Protein AF-A0A537AZK7-F1 (afdb_monomer_lite)

pLDDT: mean 87.17, std 10.09, range [50.41, 95.31]

Sequence (59 aa):
CGTNCDLLRTFRDSCGAVAARPKRVASDTGASREIAEAKALRKCGDNCKIAVWACTSEK

Foldseek 3Di:
DDPDDDDQDDDACWKKWWWDDPVDIFIATDNDQVRRQVVNDVVRDPPIDTPDMDGHHDD

Radius of gyration: 11.54 Å; chains: 1; bounding box: 26×29×24 Å

Structure (mmCIF, N/CA/C/O backbone):
data_AF-A0A537AZK7-F1
#
_entry.id   AF-A0A537AZK7-F1
#
loop_
_atom_site.group_PDB
_atom_site.id
_atom_site.type_symbol
_atom_site.label_atom_id
_atom_site.label_alt_id
_atom_site.label_comp_id
_atom_site.label_asym_id
_atom_site.label_entity_id
_atom_site.label_seq_id
_atom_site.pdbx_PDB_ins_code
_atom_site.Cartn_x
_atom_site.Cartn_y
_atom_site.Cartn_z
_atom_site.occupancy
_atom_site.B_iso_or_equiv
_atom_site.auth_seq_id
_atom_site.auth_comp_id
_atom_site.auth_asym_id
_atom_site.auth_atom_id
_atom_site.pdbx_PDB_model_num
ATOM 1 N N . CYS A 1 1 ? -4.640 -15.658 5.033 1.00 51.84 1 CYS A N 1
ATOM 2 C CA . CYS A 1 1 ? -5.732 -15.010 4.282 1.00 51.84 1 CYS A CA 1
ATOM 3 C C . CYS A 1 1 ? -6.947 -15.928 4.301 1.00 51.84 1 CYS A C 1
ATOM 5 O O . CYS A 1 1 ? -6.783 -17.092 3.965 1.00 51.84 1 CYS A O 1
ATOM 7 N N . GLY A 1 2 ? -8.095 -15.463 4.807 1.00 69.50 2 GLY A N 1
ATOM 8 C CA . GLY A 1 2 ? -9.342 -16.244 4.871 1.00 69.50 2 GLY A CA 1
ATOM 9 C C . GLY A 1 2 ? -10.099 -16.271 3.535 1.00 69.50 2 GLY A C 1
ATOM 10 O O . GLY A 1 2 ? -9.543 -15.914 2.502 1.00 69.50 2 GLY A O 1
ATOM 11 N N . THR A 1 3 ? -11.374 -16.662 3.556 1.00 71.94 3 THR A N 1
ATOM 12 C CA . THR A 1 3 ? -12.231 -16.843 2.364 1.00 71.94 3 THR A CA 1
ATOM 13 C C . THR A 1 3 ? -12.716 -15.551 1.693 1.00 71.94 3 THR A C 1
ATOM 15 O O . THR A 1 3 ? -13.119 -15.606 0.538 1.00 71.94 3 THR A O 1
ATOM 18 N N . ASN A 1 4 ? -12.631 -14.394 2.360 1.00 72.75 4 ASN A N 1
ATOM 19 C CA . ASN A 1 4 ? -12.973 -13.085 1.790 1.00 72.75 4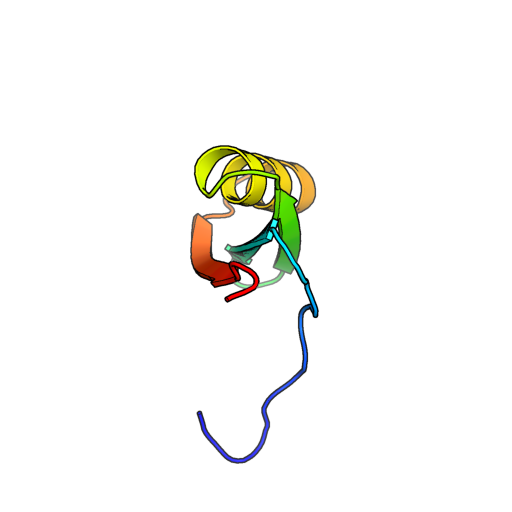 ASN A CA 1
ATOM 20 C C . ASN A 1 4 ? -11.708 -12.231 1.688 1.00 72.75 4 ASN A C 1
ATOM 22 O O . ASN A 1 4 ? -11.304 -11.587 2.657 1.00 72.75 4 ASN A O 1
ATOM 26 N N . CYS A 1 5 ? -11.047 -12.287 0.535 1.00 75.69 5 CYS A N 1
ATOM 27 C CA . CYS A 1 5 ? -9.872 -11.476 0.241 1.00 75.69 5 CYS A CA 1
ATOM 28 C C . CYS A 1 5 ? -10.186 -10.544 -0.922 1.00 75.69 5 CYS A C 1
ATOM 30 O O . CYS A 1 5 ? -10.470 -11.013 -2.022 1.00 75.69 5 CYS A O 1
ATOM 32 N N . ASP A 1 6 ? -10.077 -9.241 -0.684 1.00 79.38 6 ASP A N 1
ATOM 33 C CA . ASP A 1 6 ? -10.231 -8.233 -1.727 1.00 79.38 6 ASP A CA 1
ATOM 34 C C . ASP A 1 6 ? -8.878 -7.900 -2.362 1.00 79.38 6 ASP A C 1
ATOM 36 O O . ASP A 1 6 ? -7.872 -7.684 -1.676 1.00 79.38 6 ASP A O 1
ATOM 40 N N . LEU A 1 7 ? -8.849 -7.825 -3.693 1.00 80.12 7 LEU A N 1
ATOM 41 C CA . LEU A 1 7 ? -7.674 -7.366 -4.424 1.00 80.12 7 LEU A CA 1
ATOM 42 C C . LEU A 1 7 ? -7.537 -5.845 -4.275 1.00 80.12 7 LEU A C 1
ATOM 44 O O . LEU A 1 7 ? -8.269 -5.078 -4.895 1.00 80.12 7 LEU A O 1
ATOM 48 N N . LEU A 1 8 ? -6.560 -5.403 -3.481 1.00 80.31 8 LEU A N 1
ATOM 49 C CA . LEU A 1 8 ? -6.318 -3.973 -3.251 1.00 80.31 8 LEU A CA 1
ATOM 50 C C . LEU A 1 8 ? -5.485 -3.300 -4.351 1.00 80.31 8 LEU A C 1
ATOM 52 O O . LEU A 1 8 ? -5.675 -2.113 -4.626 1.00 80.31 8 LEU A O 1
ATOM 56 N N . ARG A 1 9 ? -4.504 -4.006 -4.929 1.00 77.81 9 ARG A N 1
ATOM 57 C CA . ARG A 1 9 ? -3.638 -3.481 -5.998 1.00 77.81 9 ARG A CA 1
ATOM 58 C C . ARG A 1 9 ? -2.850 -4.604 -6.675 1.00 77.81 9 ARG A C 1
ATOM 60 O O . ARG A 1 9 ? -2.319 -5.471 -5.990 1.00 77.81 9 ARG A O 1
ATOM 67 N N . THR A 1 10 ? -2.683 -4.495 -7.990 1.00 82.62 10 THR A N 1
ATOM 68 C CA . THR A 1 10 ? -1.698 -5.258 -8.772 1.00 82.62 10 THR A CA 1
ATOM 69 C C . THR A 1 10 ? -0.577 -4.319 -9.211 1.00 82.62 10 THR A C 1
ATOM 71 O O . THR A 1 10 ? -0.847 -3.175 -9.588 1.00 82.62 10 THR A O 1
ATOM 74 N N . PHE A 1 11 ? 0.671 -4.779 -9.149 1.00 82.50 11 PHE A N 1
ATOM 75 C CA . PHE A 1 11 ? 1.851 -4.035 -9.587 1.00 82.50 11 PHE A CA 1
ATOM 76 C C . PHE A 1 11 ? 2.916 -4.994 -10.140 1.00 82.50 11 PHE A C 1
ATOM 78 O O . PHE A 1 11 ? 2.923 -6.171 -9.786 1.00 82.50 11 PHE A O 1
ATOM 85 N N . ARG A 1 12 ? 3.756 -4.495 -11.052 1.00 83.56 12 ARG A N 1
ATOM 86 C CA . ARG A 1 12 ? 4.851 -5.218 -11.725 1.00 83.56 12 ARG A CA 1
ATOM 87 C C . ARG A 1 12 ? 6.070 -4.296 -11.754 1.00 83.56 12 ARG A C 1
ATOM 89 O O . ARG A 1 12 ? 5.879 -3.077 -11.808 1.00 83.56 12 ARG A O 1
ATOM 96 N N . ASP A 1 13 ? 7.273 -4.855 -11.637 1.00 85.25 13 ASP A N 1
ATOM 97 C CA . ASP A 1 13 ? 8.558 -4.125 -11.666 1.00 85.25 13 ASP A CA 1
ATOM 98 C C . ASP A 1 13 ? 8.617 -2.907 -10.747 1.00 85.25 13 ASP A C 1
ATOM 100 O O . ASP A 1 13 ? 9.189 -1.862 -11.053 1.00 85.25 13 ASP A O 1
ATOM 104 N N . SER A 1 14 ? 7.937 -3.016 -9.612 1.00 89.50 14 SER A N 1
ATOM 105 C CA . SER A 1 14 ? 7.784 -1.933 -8.658 1.00 89.50 14 SER A CA 1
ATOM 106 C C . SER A 1 14 ? 7.476 -2.475 -7.269 1.00 89.50 14 SER A C 1
ATOM 108 O O . SER A 1 14 ? 7.233 -3.667 -7.063 1.00 89.50 14 SER A O 1
ATOM 110 N N . CYS A 1 15 ? 7.486 -1.575 -6.296 1.00 91.94 15 CYS A N 1
ATOM 111 C CA . CYS A 1 15 ? 6.979 -1.822 -4.963 1.00 91.94 15 CYS A CA 1
ATOM 112 C C . CYS A 1 15 ? 5.564 -1.269 -4.826 1.00 91.94 15 CYS A C 1
ATOM 114 O O . CYS A 1 15 ? 5.270 -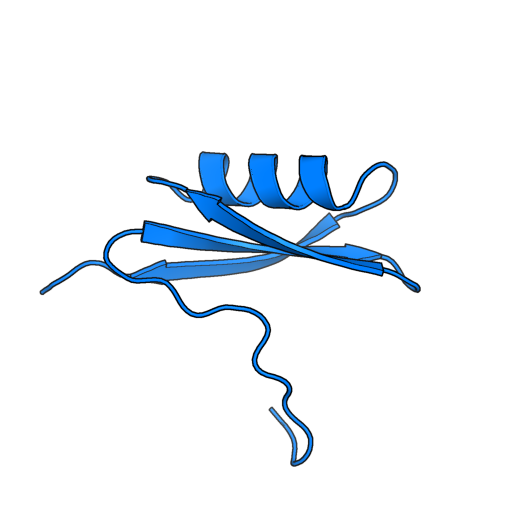0.172 -5.295 1.00 91.94 15 CYS A O 1
ATOM 116 N N . GLY A 1 16 ? 4.691 -2.007 -4.152 1.00 93.00 16 GLY A N 1
ATOM 117 C CA . GLY A 1 16 ? 3.373 -1.566 -3.723 1.00 93.00 16 GLY A CA 1
ATOM 118 C C . GLY A 1 16 ? 3.311 -1.473 -2.205 1.00 93.00 16 GLY A C 1
ATOM 119 O O . GLY A 1 16 ? 3.863 -2.316 -1.501 1.00 93.00 16 GLY A O 1
ATOM 120 N N . ALA A 1 17 ? 2.613 -0.465 -1.693 1.00 95.00 17 ALA A N 1
ATOM 121 C CA . ALA A 1 17 ? 2.328 -0.327 -0.272 1.00 95.00 17 ALA A CA 1
ATOM 122 C C . ALA A 1 17 ? 0.854 -0.003 -0.040 1.00 95.00 17 ALA A C 1
ATOM 124 O O . ALA A 1 17 ? 0.191 0.636 -0.862 1.00 95.00 17 ALA A O 1
ATOM 125 N N . VAL A 1 18 ? 0.349 -0.441 1.108 1.00 94.19 18 VAL A N 1
ATOM 126 C CA . VAL A 1 18 ? -1.003 -0.181 1.586 1.00 94.19 18 VAL A CA 1
ATOM 127 C C . VAL A 1 18 ? -0.904 0.537 2.923 1.00 94.19 18 VAL A C 1
ATOM 129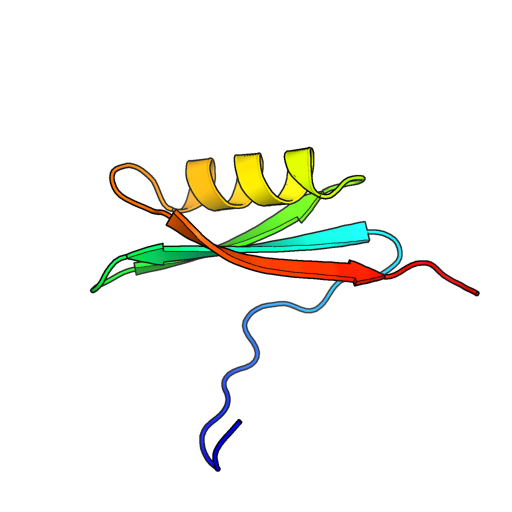 O O . VAL A 1 18 ? -0.344 0.015 3.889 1.00 94.19 18 VAL A O 1
ATOM 132 N N . ALA A 1 19 ? -1.483 1.728 2.982 1.00 95.31 19 ALA A N 1
ATOM 133 C CA . ALA A 1 19 ? -1.697 2.478 4.202 1.00 95.31 19 ALA A CA 1
ATOM 134 C C . ALA A 1 19 ? -3.148 2.307 4.659 1.00 95.31 19 ALA A C 1
ATOM 136 O O . ALA A 1 19 ? -4.080 2.404 3.858 1.00 95.31 19 ALA A O 1
ATOM 137 N N . ALA A 1 20 ? -3.348 2.068 5.949 1.00 92.81 20 ALA A N 1
ATOM 138 C CA . ALA A 1 20 ? -4.667 1.877 6.526 1.00 92.81 20 ALA A CA 1
ATOM 139 C C . ALA A 1 20 ? -4.843 2.662 7.830 1.00 92.81 20 ALA A C 1
ATOM 141 O O . ALA A 1 20 ? -3.900 2.917 8.582 1.00 92.81 20 ALA A O 1
ATOM 142 N N . ARG A 1 21 ? -6.099 3.015 8.090 1.00 90.69 21 ARG A N 1
ATOM 143 C CA . ARG A 1 21 ? -6.655 3.463 9.370 1.00 90.69 21 ARG A CA 1
ATOM 144 C C . ARG A 1 21 ? -8.049 2.834 9.537 1.00 90.69 21 ARG A C 1
ATOM 146 O O . ARG A 1 21 ? -8.606 2.377 8.539 1.00 90.69 21 ARG A O 1
ATOM 153 N N . PRO A 1 22 ? -8.677 2.865 10.728 1.00 87.38 22 PRO A N 1
ATOM 154 C CA . PRO A 1 22 ? -9.904 2.104 11.017 1.00 87.38 22 PRO A CA 1
ATOM 155 C C . PRO A 1 22 ? -11.086 2.277 10.044 1.00 87.38 22 PRO A C 1
ATOM 157 O O . PRO A 1 22 ? -11.962 1.424 10.003 1.00 87.38 22 PRO A O 1
ATOM 160 N N . LYS A 1 23 ? -11.137 3.367 9.263 1.00 87.50 23 LYS A N 1
ATOM 161 C CA . LYS A 1 23 ? -12.200 3.642 8.276 1.00 87.50 23 LYS A CA 1
ATOM 162 C C . LYS A 1 23 ? -11.697 3.920 6.856 1.00 87.50 23 LYS A C 1
ATOM 164 O O . LYS A 1 23 ? -12.478 4.344 6.010 1.00 87.50 23 LYS A O 1
ATOM 169 N N . ARG A 1 24 ? -10.393 3.789 6.590 1.00 88.25 24 ARG A N 1
ATOM 170 C CA . ARG A 1 24 ? -9.838 4.099 5.265 1.00 88.25 24 ARG A CA 1
ATOM 171 C C . ARG A 1 24 ? -8.615 3.255 4.975 1.00 88.25 24 ARG A C 1
ATOM 173 O O . ARG A 1 24 ? -7.701 3.188 5.788 1.00 88.25 24 ARG A O 1
ATOM 180 N N . VAL A 1 25 ? -8.591 2.699 3.776 1.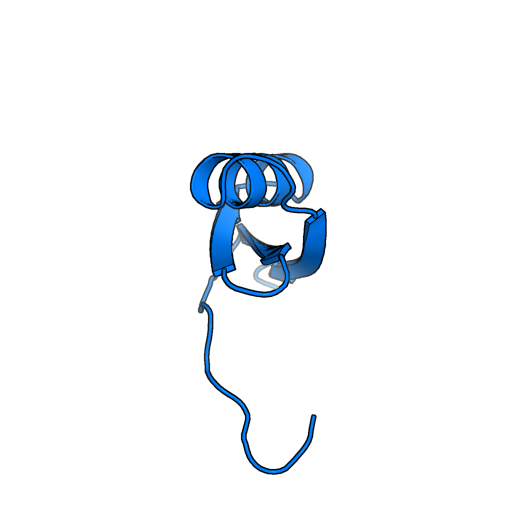00 91.19 25 VAL A N 1
ATOM 181 C CA . VAL A 1 25 ? -7.438 2.015 3.205 1.00 91.19 25 VAL A CA 1
ATOM 182 C C . VAL A 1 25 ? -7.072 2.742 1.917 1.00 91.19 25 VAL A C 1
ATOM 184 O O . VAL A 1 25 ? -7.952 3.149 1.158 1.00 91.19 25 VAL A O 1
ATOM 187 N N . ALA A 1 26 ? -5.784 2.944 1.683 1.00 92.81 26 ALA A N 1
ATOM 188 C CA . ALA A 1 26 ? -5.264 3.466 0.432 1.00 92.81 26 ALA A CA 1
ATOM 189 C C . ALA A 1 26 ? -4.014 2.687 0.038 1.00 92.81 26 ALA A C 1
ATOM 191 O O . ALA A 1 26 ? -3.208 2.316 0.886 1.00 92.81 26 ALA A O 1
ATOM 192 N N . SER A 1 27 ? -3.843 2.462 -1.258 1.00 93.44 27 SER A N 1
ATOM 193 C CA . SER A 1 27 ? -2.681 1.774 -1.807 1.00 93.44 27 SER A CA 1
ATOM 194 C C . SER A 1 27 ? -2.043 2.586 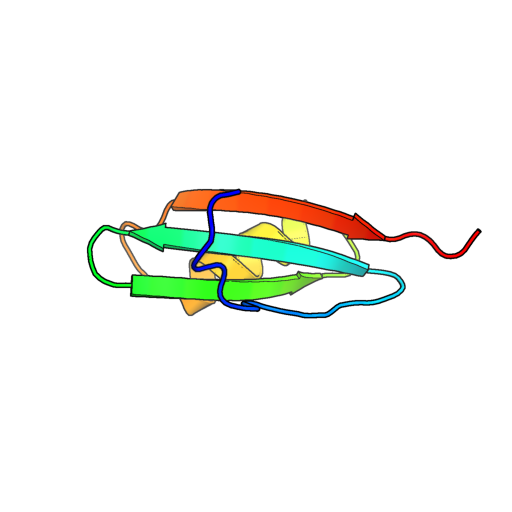-2.925 1.00 93.44 27 SER A C 1
ATOM 196 O O . SER A 1 27 ? -2.728 3.275 -3.702 1.00 93.44 27 SER A O 1
ATOM 198 N N . ASP A 1 28 ? -0.718 2.500 -3.015 1.00 94.12 28 ASP A N 1
ATOM 199 C CA . ASP A 1 28 ? 0.030 3.063 -4.131 1.00 94.12 28 ASP A CA 1
ATOM 200 C C . ASP A 1 28 ? 1.330 2.315 -4.432 1.00 94.12 28 ASP A C 1
ATOM 202 O O . ASP A 1 28 ? 1.753 1.455 -3.660 1.00 94.12 28 ASP A O 1
ATOM 206 N N . THR A 1 29 ? 1.932 2.632 -5.580 1.00 93.44 29 THR A N 1
ATOM 207 C CA . THR A 1 29 ? 3.154 1.994 -6.076 1.00 93.44 29 THR A CA 1
ATOM 208 C C . THR A 1 29 ? 4.310 2.982 -6.241 1.00 93.44 29 THR A C 1
ATOM 210 O O . THR A 1 29 ? 4.135 4.181 -6.495 1.00 93.44 29 THR A O 1
ATOM 213 N N . GLY A 1 30 ? 5.532 2.481 -6.107 1.00 91.25 30 GLY A N 1
ATOM 214 C CA . GLY A 1 30 ? 6.769 3.244 -6.194 1.00 91.25 30 GLY A CA 1
ATOM 215 C C . GLY A 1 30 ? 7.908 2.413 -6.766 1.00 91.25 30 GLY A C 1
ATOM 216 O O . GLY A 1 30 ? 7.862 1.188 -6.745 1.00 91.25 30 GLY A O 1
ATOM 217 N N . ALA A 1 31 ? 8.940 3.092 -7.268 1.00 90.31 31 ALA A N 1
ATOM 218 C CA . ALA A 1 31 ? 10.155 2.433 -7.751 1.00 90.31 31 ALA A CA 1
ATOM 219 C C . ALA A 1 31 ? 10.940 1.749 -6.615 1.00 90.31 31 ALA A C 1
ATOM 221 O O . ALA A 1 31 ? 11.675 0.801 -6.853 1.00 90.31 31 ALA A O 1
ATOM 222 N N . SER A 1 32 ? 10.754 2.212 -5.377 1.00 91.06 32 SER A N 1
ATOM 223 C CA . SER A 1 32 ? 11.283 1.594 -4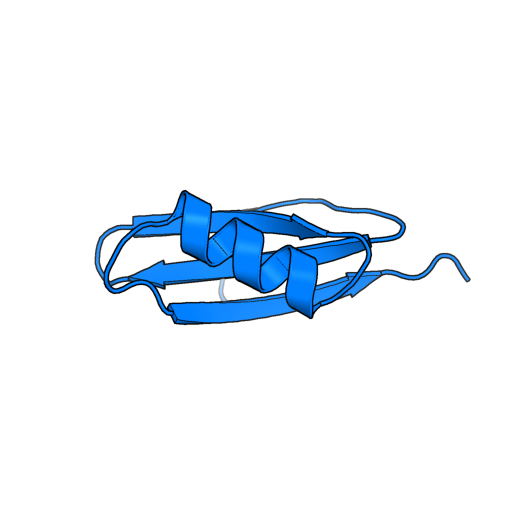.164 1.00 91.06 32 SER A CA 1
ATOM 224 C C . SER A 1 32 ? 10.195 1.492 -3.096 1.00 91.06 32 SER A C 1
ATOM 226 O O . SER A 1 32 ? 9.117 2.094 -3.217 1.00 91.06 32 SER A O 1
ATOM 228 N N . ARG A 1 33 ? 10.491 0.743 -2.030 1.00 91.69 33 ARG A N 1
ATOM 229 C CA . ARG A 1 33 ? 9.608 0.585 -0.874 1.00 91.69 33 ARG A CA 1
ATOM 230 C C . ARG A 1 33 ? 9.253 1.938 -0.258 1.00 91.69 33 ARG A C 1
ATOM 232 O O . ARG A 1 33 ? 8.078 2.210 -0.038 1.00 91.69 33 ARG A O 1
ATOM 239 N N . GLU A 1 34 ? 10.239 2.801 -0.043 1.00 93.75 34 GLU A N 1
ATOM 240 C CA . GLU A 1 34 ? 10.073 4.108 0.605 1.00 93.75 34 GLU A CA 1
ATOM 241 C C . GLU A 1 34 ? 9.144 5.009 -0.214 1.00 93.75 34 GLU A C 1
ATOM 243 O O . GLU A 1 34 ? 8.266 5.679 0.331 1.00 93.75 34 GLU A O 1
ATOM 248 N N . ILE A 1 35 ? 9.288 4.981 -1.545 1.00 94.25 35 ILE A N 1
ATOM 249 C CA . ILE A 1 35 ? 8.429 5.743 -2.458 1.00 94.25 35 ILE A CA 1
ATOM 250 C C . ILE A 1 35 ? 6.994 5.210 -2.407 1.00 94.25 35 ILE A C 1
ATOM 252 O O . ILE A 1 35 ? 6.047 6.000 -2.379 1.00 94.25 35 ILE A O 1
ATOM 256 N N . ALA A 1 36 ? 6.818 3.887 -2.407 1.00 94.56 36 ALA A N 1
ATOM 257 C CA . ALA A 1 36 ? 5.500 3.266 -2.340 1.00 94.56 36 ALA A CA 1
ATOM 258 C C . ALA A 1 36 ? 4.796 3.599 -1.014 1.00 94.56 36 ALA A C 1
ATOM 260 O O . ALA A 1 36 ? 3.643 4.035 -1.023 1.00 94.56 36 ALA A O 1
ATOM 261 N N . GLU A 1 37 ? 5.499 3.469 0.113 1.00 94.75 37 GLU A N 1
ATOM 262 C CA . GLU A 1 37 ? 4.985 3.795 1.445 1.00 94.75 37 GLU A CA 1
ATOM 263 C C . GLU A 1 37 ? 4.612 5.280 1.559 1.00 94.75 37 GLU A C 1
ATOM 265 O O . GLU A 1 37 ? 3.490 5.606 1.957 1.00 94.75 37 GLU A O 1
ATOM 270 N N . ALA A 1 38 ? 5.495 6.189 1.136 1.00 95.12 38 ALA A N 1
ATOM 271 C CA . ALA A 1 38 ? 5.235 7.627 1.178 1.00 95.12 38 ALA A CA 1
ATOM 272 C C . ALA A 1 38 ? 4.003 8.017 0.346 1.00 95.12 38 ALA A C 1
ATOM 274 O O . ALA A 1 38 ? 3.167 8.806 0.797 1.00 95.12 38 ALA A O 1
ATOM 275 N N . LYS A 1 39 ? 3.844 7.438 -0.852 1.00 94.69 39 LYS A N 1
ATOM 276 C CA . LYS A 1 39 ? 2.661 7.667 -1.694 1.00 94.69 39 LYS A CA 1
ATOM 277 C C . LYS A 1 39 ? 1.393 7.095 -1.067 1.00 94.69 39 LYS A C 1
ATOM 279 O O . LYS A 1 39 ? 0.375 7.786 -1.041 1.00 94.69 39 LYS A O 1
ATOM 284 N N . ALA A 1 40 ? 1.450 5.878 -0.526 1.00 94.44 40 ALA A N 1
ATOM 285 C CA . ALA A 1 40 ? 0.311 5.257 0.142 1.00 94.44 40 ALA A CA 1
ATOM 286 C C . ALA A 1 40 ? -0.152 6.089 1.353 1.00 94.44 40 ALA A C 1
ATOM 288 O O . ALA A 1 40 ? -1.348 6.356 1.489 1.00 94.44 40 ALA A O 1
ATOM 289 N N . LEU A 1 41 ? 0.781 6.577 2.179 1.00 94.69 41 LEU A N 1
ATOM 290 C CA . LEU A 1 41 ? 0.487 7.473 3.304 1.00 94.69 41 LEU A CA 1
ATOM 291 C C . LEU A 1 41 ? -0.122 8.792 2.830 1.00 94.69 41 LEU A C 1
ATOM 293 O O . LEU A 1 41 ? -1.194 9.173 3.301 1.00 94.69 41 LEU A O 1
ATOM 297 N N . ARG A 1 42 ? 0.501 9.449 1.842 1.00 94.31 42 ARG A N 1
ATOM 298 C CA . ARG A 1 42 ? 0.006 10.712 1.274 1.00 94.31 42 ARG A CA 1
ATOM 299 C C . ARG A 1 42 ? -1.413 10.576 0.722 1.00 94.31 42 ARG A C 1
ATOM 301 O O . ARG A 1 42 ? -2.231 11.472 0.902 1.00 94.31 42 ARG A O 1
ATOM 308 N N . LYS A 1 43 ? -1.719 9.453 0.070 1.00 92.94 43 LYS A N 1
ATOM 309 C CA . LYS A 1 43 ? -3.044 9.162 -0.496 1.00 92.94 43 LYS A CA 1
ATOM 310 C C . LYS A 1 43 ? -4.086 8.836 0.573 1.00 92.94 43 LYS A C 1
ATOM 312 O O . LYS A 1 43 ? -5.266 9.150 0.411 1.00 92.94 43 LYS A O 1
ATOM 317 N N . CYS A 1 44 ? -3.665 8.209 1.665 1.00 92.25 44 CYS A N 1
ATOM 318 C CA . CYS A 1 44 ? -4.541 7.889 2.784 1.00 92.25 44 CYS A CA 1
ATOM 319 C C . CYS A 1 44 ? -4.916 9.143 3.601 1.00 92.25 44 CYS A C 1
ATOM 321 O O . CYS A 1 44 ? -6.085 9.318 3.979 1.00 92.25 44 CYS A O 1
ATOM 323 N N . GLY A 1 45 ? -3.949 10.046 3.791 1.00 90.25 45 GLY A N 1
ATOM 324 C CA . GLY A 1 45 ? -4.062 11.268 4.588 1.00 90.25 45 GLY A CA 1
ATOM 325 C C . GLY A 1 45 ? -3.636 11.058 6.042 1.00 90.25 45 GLY A C 1
ATOM 326 O O . GLY A 1 45 ? -2.966 10.078 6.373 1.00 90.25 45 GLY A O 1
ATOM 327 N N . ASP A 1 46 ? -4.049 11.969 6.921 1.00 88.56 46 ASP A N 1
ATOM 328 C CA . ASP A 1 46 ? -3.620 11.953 8.321 1.00 88.56 46 ASP A CA 1
ATOM 329 C C . ASP A 1 46 ? -4.076 10.698 9.080 1.00 88.56 46 ASP A C 1
ATOM 331 O O . ASP A 1 46 ? -5.133 10.105 8.807 1.00 88.56 46 ASP A O 1
ATOM 335 N N . ASN A 1 47 ? -3.261 10.316 10.069 1.00 88.50 47 ASN A N 1
ATOM 336 C CA . ASN A 1 47 ? -3.448 9.156 10.947 1.00 88.50 47 ASN A CA 1
ATOM 337 C C . ASN A 1 47 ? -3.475 7.791 10.241 1.00 88.50 47 ASN A C 1
ATOM 339 O O . ASN A 1 47 ? -3.967 6.810 10.803 1.00 88.50 47 ASN A O 1
ATOM 343 N N . CYS A 1 48 ? -2.950 7.703 9.021 1.00 92.00 48 CYS A N 1
ATOM 344 C CA . CYS A 1 48 ? -2.733 6.424 8.361 1.00 92.00 48 CYS A CA 1
ATOM 345 C C . CYS A 1 48 ? -1.362 5.840 8.705 1.00 92.00 48 CYS A C 1
ATOM 347 O O . CYS A 1 48 ? -0.387 6.567 8.884 1.00 92.00 48 CYS A O 1
ATOM 349 N N . LYS A 1 49 ? -1.291 4.510 8.784 1.00 94.06 49 LYS A N 1
ATOM 350 C CA . LYS A 1 49 ? -0.046 3.761 8.988 1.00 94.06 49 LYS A CA 1
ATOM 351 C C . LYS A 1 49 ? 0.114 2.733 7.879 1.00 94.06 49 LYS A C 1
ATOM 353 O O . LYS A 1 49 ? -0.884 2.254 7.342 1.00 94.06 49 LYS A O 1
ATOM 358 N N . ILE A 1 50 ? 1.352 2.387 7.543 1.00 93.81 50 ILE A N 1
ATOM 359 C CA . ILE A 1 50 ? 1.621 1.295 6.603 1.00 93.81 50 ILE A CA 1
ATOM 360 C C . ILE A 1 50 ? 1.174 -0.019 7.242 1.00 93.81 50 ILE A C 1
ATOM 362 O O . ILE A 1 50 ? 1.631 -0.371 8.325 1.00 93.81 50 ILE A O 1
ATOM 366 N N . ALA A 1 51 ? 0.259 -0.717 6.573 1.00 92.75 51 ALA A N 1
ATOM 367 C CA . ALA A 1 51 ? -0.235 -2.024 6.991 1.00 92.75 51 ALA A CA 1
ATOM 368 C C . ALA A 1 51 ? 0.548 -3.156 6.316 1.00 92.75 51 ALA A C 1
ATOM 370 O O . ALA A 1 51 ? 0.877 -4.148 6.959 1.00 92.75 51 ALA A O 1
ATOM 371 N N . VAL A 1 52 ? 0.854 -3.006 5.024 1.00 91.75 52 VAL A N 1
ATOM 372 C CA . VAL A 1 52 ? 1.624 -3.985 4.250 1.00 91.75 52 VAL A CA 1
ATOM 373 C C . VAL A 1 52 ? 2.341 -3.305 3.087 1.00 91.75 52 VAL A C 1
ATOM 375 O O . VAL A 1 52 ? 1.873 -2.296 2.558 1.00 91.75 52 VAL A O 1
ATOM 378 N N . TRP A 1 53 ? 3.467 -3.876 2.679 1.00 92.44 53 TRP A N 1
ATOM 379 C CA . TRP A 1 53 ? 4.202 -3.511 1.475 1.00 92.44 53 TRP A CA 1
ATOM 380 C C . TRP A 1 53 ? 4.797 -4.771 0.841 1.00 92.44 53 TRP A C 1
ATOM 382 O O . TRP A 1 53 ? 5.006 -5.776 1.521 1.00 92.44 53 TRP A O 1
ATOM 392 N N . ALA A 1 54 ? 5.054 -4.721 -0.460 1.00 91.44 54 ALA A N 1
ATOM 393 C CA . ALA A 1 54 ? 5.754 -5.769 -1.189 1.00 91.44 54 ALA A CA 1
ATOM 394 C C . ALA A 1 54 ? 6.432 -5.180 -2.429 1.00 91.44 54 ALA A C 1
ATOM 396 O O . ALA A 1 54 ? 5.972 -4.177 -2.970 1.00 91.44 54 ALA A O 1
ATOM 397 N N . CYS A 1 55 ? 7.516 -5.805 -2.881 1.00 90.25 55 CYS A N 1
ATOM 398 C CA . CYS A 1 55 ? 8.218 -5.440 -4.108 1.00 90.25 55 CYS A CA 1
ATOM 399 C C . CYS A 1 55 ? 8.257 -6.635 -5.049 1.00 90.25 55 CYS A C 1
ATOM 401 O O . CYS A 1 55 ? 8.518 -7.756 -4.616 1.00 90.25 55 CYS A O 1
ATOM 403 N N . THR A 1 56 ? 8.000 -6.384 -6.327 1.00 87.75 56 THR A N 1
ATOM 404 C CA . THR A 1 56 ? 8.184 -7.366 -7.392 1.00 87.75 56 THR A CA 1
ATOM 405 C C . THR A 1 56 ? 9.372 -6.932 -8.232 1.00 87.75 56 THR A C 1
ATOM 407 O O . THR A 1 56 ? 9.375 -5.815 -8.747 1.00 87.75 56 THR A O 1
ATOM 410 N N . SER A 1 57 ? 10.346 -7.813 -8.389 1.00 75.81 57 SER A N 1
ATOM 411 C CA . SER A 1 57 ? 11.402 -7.696 -9.388 1.00 75.81 57 SER A CA 1
ATOM 412 C C . SER A 1 57 ? 11.122 -8.718 -10.485 1.00 75.81 57 SER A C 1
ATOM 414 O O . SER A 1 57 ? 10.893 -9.890 -10.171 1.00 75.81 57 SER A O 1
ATOM 416 N N . GLU A 1 58 ? 11.112 -8.298 -11.753 1.00 59.19 58 GLU A N 1
ATOM 417 C CA . GLU A 1 58 ? 11.280 -9.240 -12.859 1.00 59.19 58 GLU A CA 1
ATOM 418 C C . GLU A 1 58 ? 12.559 -10.058 -12.630 1.00 59.19 58 GLU A C 1
ATOM 420 O O . GLU A 1 58 ? 13.615 -9.517 -12.289 1.00 59.19 58 GLU A O 1
ATOM 425 N N . LYS A 1 59 ? 12.414 -11.381 -12.720 1.00 50.41 59 LYS A N 1
ATOM 426 C CA . LYS A 1 59 ? 13.513 -12.346 -12.696 1.00 50.41 59 LYS A CA 1
ATOM 427 C C . LYS A 1 59 ? 13.932 -12.665 -14.118 1.00 50.41 59 LYS A C 1
ATOM 429 O O . LYS A 1 59 ? 13.013 -12.821 -14.952 1.00 50.41 59 LYS A O 1
#

Secondary structure (DSSP, 8-state):
--S--------SSSEEEEEEETTEEEEEEESSHHHHHHHHHHHH-TT-EEEEEEE----